Protein AF-A0A966W336-F1 (afdb_monomer_lite)

Sequence (81 aa):
MRQQELMLEKIVHYLRVIHSSSKELWTAQDIADYVSLKKKTVQNSIITKPTFPAPVLLATGGKRWKAKEVKAWQEKQRLAK

Secondary structure (DSSP, 8-state):
-HHHHHHHHHHHHHHHHHHHHHSSEE-HHHHHHHTTS-HHHIIIIITTSTTSPPPEEPTTS-EEEEHHHHHHHHHHHHHT-

Structure (mmCIF, N/CA/C/O backbone):
data_AF-A0A966W336-F1
#
_entry.id   AF-A0A966W336-F1
#
loop_
_atom_site.group_PDB
_atom_site.id
_atom_site.type_symbol
_atom_site.label_atom_id
_atom_site.label_alt_id
_atom_site.label_comp_id
_atom_site.label_asym_id
_atom_site.label_entity_id
_atom_site.label_seq_id
_atom_site.pdbx_PDB_ins_code
_atom_site.Cartn_x
_atom_site.Cartn_y
_atom_site.Cartn_z
_atom_site.occupancy
_atom_site.B_iso_or_equiv
_atom_site.auth_seq_id
_atom_site.auth_comp_id
_atom_site.auth_asym_id
_atom_site.auth_atom_id
_atom_site.pdbx_PDB_model_num
ATOM 1 N N . MET A 1 1 ? 2.443 9.336 -44.051 1.00 59.97 1 MET A N 1
ATOM 2 C CA . MET A 1 1 ? 1.401 8.731 -43.189 1.00 59.97 1 MET A CA 1
ATOM 3 C C . MET A 1 1 ? 1.953 7.640 -42.262 1.00 59.97 1 MET A C 1
ATOM 5 O O . MET A 1 1 ? 1.807 7.810 -41.063 1.00 59.97 1 MET A O 1
ATOM 9 N N . ARG A 1 2 ? 2.717 6.636 -42.736 1.00 73.56 2 ARG A N 1
ATOM 10 C CA . ARG A 1 2 ? 3.292 5.564 -41.872 1.00 73.56 2 ARG A CA 1
ATOM 11 C C . ARG A 1 2 ? 4.142 6.019 -40.671 1.00 73.56 2 ARG A C 1
ATOM 13 O O . ARG A 1 2 ? 4.178 5.340 -39.653 1.00 73.56 2 ARG A O 1
ATOM 20 N N . GLN A 1 3 ? 4.849 7.148 -40.769 1.00 68.75 3 GLN A N 1
ATOM 21 C CA . GLN A 1 3 ? 5.779 7.580 -39.714 1.00 68.75 3 GLN A CA 1
ATOM 22 C C . GLN A 1 3 ? 5.078 8.145 -38.467 1.00 68.75 3 GLN A C 1
ATOM 24 O O . GLN A 1 3 ? 5.619 8.045 -37.369 1.00 68.75 3 GLN A O 1
ATOM 29 N N . GLN A 1 4 ? 3.866 8.690 -38.620 1.00 70.88 4 GLN A N 1
ATOM 30 C CA . GLN A 1 4 ? 3.045 9.137 -37.489 1.00 70.88 4 GLN A CA 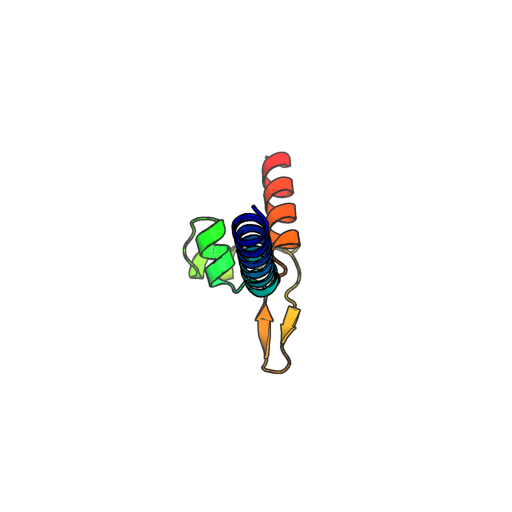1
ATOM 31 C C . GLN A 1 4 ? 2.411 7.948 -36.754 1.00 70.88 4 GLN A C 1
ATOM 33 O O . GLN A 1 4 ? 2.404 7.933 -35.526 1.00 70.88 4 GLN A O 1
ATOM 38 N N . GLU A 1 5 ? 1.969 6.917 -37.480 1.00 82.50 5 GLU A N 1
ATOM 39 C CA . GLU A 1 5 ? 1.423 5.684 -36.890 1.00 82.50 5 GLU A CA 1
ATOM 40 C C . GLU A 1 5 ? 2.482 4.929 -36.074 1.00 82.50 5 GLU A C 1
ATOM 42 O O . GLU A 1 5 ? 2.239 4.566 -34.926 1.00 82.50 5 GLU A O 1
ATOM 47 N N . LEU A 1 6 ? 3.708 4.814 -36.600 1.00 82.38 6 LEU A N 1
ATOM 48 C CA . LEU A 1 6 ? 4.839 4.209 -35.883 1.00 82.38 6 LEU A CA 1
ATOM 49 C C . LEU A 1 6 ? 5.210 4.960 -34.592 1.00 82.38 6 LEU A C 1
ATOM 51 O O . LEU A 1 6 ? 5.661 4.354 -33.619 1.00 82.38 6 LEU A O 1
ATOM 55 N N . MET A 1 7 ? 5.040 6.284 -34.577 1.00 86.50 7 MET A N 1
ATOM 56 C CA . MET A 1 7 ? 5.252 7.115 -33.388 1.00 86.50 7 MET A CA 1
ATOM 57 C C . MET A 1 7 ? 4.172 6.867 -32.332 1.00 86.50 7 MET A C 1
ATOM 59 O O . MET A 1 7 ? 4.493 6.702 -31.155 1.00 86.50 7 MET A O 1
ATOM 63 N N . LEU A 1 8 ? 2.907 6.785 -32.747 1.00 85.81 8 LEU A N 1
ATOM 64 C CA . LEU A 1 8 ? 1.784 6.513 -31.850 1.00 85.81 8 LEU A CA 1
ATOM 65 C C . LEU A 1 8 ? 1.896 5.130 -31.205 1.00 85.81 8 LEU A C 1
ATOM 67 O O . LEU A 1 8 ? 1.735 5.011 -29.991 1.00 85.81 8 LEU A O 1
ATOM 71 N N . GLU A 1 9 ? 2.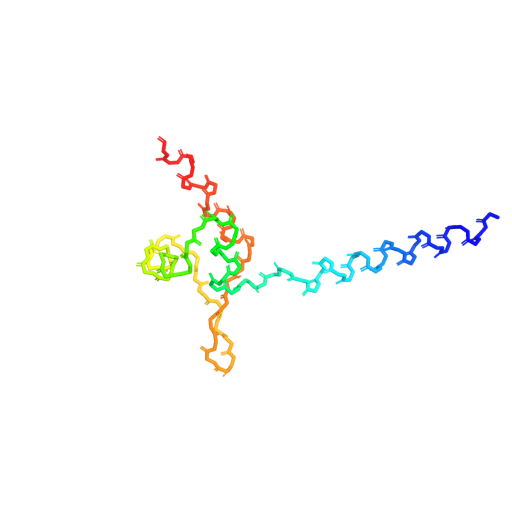249 4.102 -31.976 1.00 90.00 9 GLU A N 1
ATOM 72 C CA . GLU A 1 9 ? 2.438 2.756 -31.429 1.00 90.00 9 GLU A CA 1
ATOM 73 C C . GLU A 1 9 ? 3.576 2.697 -30.410 1.00 90.00 9 GLU A C 1
ATOM 7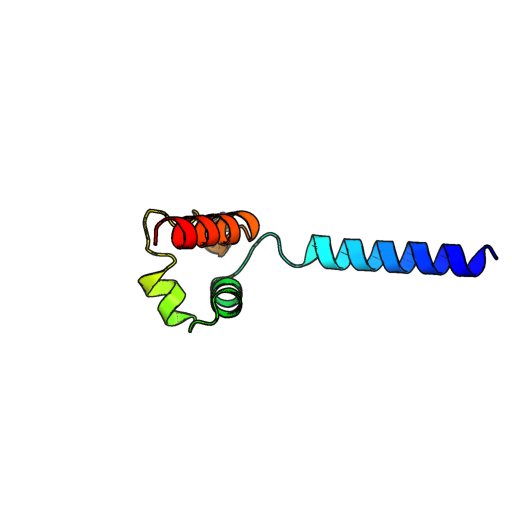5 O O . GLU A 1 9 ? 3.425 2.083 -29.351 1.00 90.00 9 GLU A O 1
ATOM 80 N N . LYS A 1 10 ? 4.690 3.391 -30.674 1.00 87.81 10 LYS A N 1
ATOM 81 C CA . LYS A 1 10 ? 5.794 3.497 -29.713 1.00 87.81 10 LYS A CA 1
ATOM 82 C C . LYS A 1 10 ? 5.356 4.198 -28.435 1.00 87.81 10 LYS A C 1
ATOM 84 O O . LYS A 1 10 ? 5.638 3.691 -27.355 1.00 87.81 10 LYS A O 1
ATOM 89 N N . ILE A 1 11 ? 4.636 5.316 -28.531 1.00 87.69 11 ILE A N 1
ATOM 90 C CA . ILE A 1 11 ? 4.137 6.039 -27.353 1.00 87.69 11 ILE A CA 1
ATOM 91 C C . ILE A 1 11 ? 3.195 5.147 -26.538 1.00 87.69 11 ILE A C 1
ATOM 93 O O . ILE A 1 11 ? 3.370 5.027 -25.329 1.00 87.69 11 ILE A O 1
ATOM 97 N N . VAL A 1 12 ? 2.245 4.459 -27.178 1.00 89.62 12 VAL A N 1
ATOM 98 C CA . VAL A 1 12 ? 1.332 3.529 -26.493 1.00 89.62 12 VAL A CA 1
ATOM 99 C C . VAL A 1 12 ? 2.100 2.376 -25.847 1.00 89.62 12 VAL A C 1
ATOM 101 O O . VAL A 1 12 ? 1.795 2.000 -24.716 1.00 89.62 12 VAL A O 1
ATOM 104 N N . HIS A 1 13 ? 3.113 1.833 -26.522 1.00 83.56 13 HIS A N 1
ATOM 105 C CA . HIS A 1 13 ? 3.976 0.797 -25.965 1.00 83.56 13 HIS A CA 1
ATOM 106 C C . HIS A 1 13 ? 4.725 1.297 -24.723 1.00 83.56 13 HIS A C 1
ATOM 108 O O . HIS A 1 13 ? 4.639 0.667 -23.671 1.00 83.56 13 HIS A O 1
ATOM 114 N N . TYR A 1 14 ? 5.377 2.461 -24.797 1.00 79.81 14 TYR A N 1
ATOM 115 C CA . TYR A 1 14 ? 6.060 3.063 -23.651 1.00 79.81 14 TYR A CA 1
ATOM 116 C C . TYR A 1 14 ? 5.094 3.357 -22.499 1.00 79.81 14 TYR A C 1
ATOM 118 O O . TYR A 1 14 ? 5.400 3.029 -21.356 1.00 79.81 14 TYR A O 1
ATOM 126 N N . LEU A 1 15 ? 3.901 3.887 -22.781 1.00 79.94 15 LEU A N 1
ATOM 127 C CA . LEU A 1 15 ? 2.872 4.118 -21.765 1.00 79.94 15 LEU A CA 1
ATOM 128 C C . LEU A 1 15 ? 2.422 2.813 -21.103 1.00 79.94 15 LEU A C 1
ATOM 130 O O . LEU A 1 15 ? 2.315 2.771 -19.880 1.00 79.94 15 LEU A O 1
ATOM 134 N N . ARG A 1 16 ? 2.214 1.733 -21.871 1.00 73.69 16 ARG A N 1
ATOM 135 C CA . ARG A 1 16 ? 1.885 0.406 -21.322 1.00 73.69 16 ARG A CA 1
ATOM 136 C C . ARG A 1 16 ? 3.010 -0.145 -20.460 1.00 73.69 16 ARG A C 1
ATOM 138 O O . ARG A 1 16 ? 2.725 -0.651 -19.382 1.00 73.69 16 ARG A O 1
ATOM 145 N N . VAL A 1 17 ? 4.264 -0.030 -20.893 1.00 71.06 17 VAL A N 1
ATOM 146 C CA . VAL A 1 17 ? 5.428 -0.492 -20.123 1.00 71.06 17 VAL A CA 1
ATOM 147 C C . VAL A 1 17 ? 5.550 0.298 -18.818 1.00 71.06 17 VAL A C 1
ATOM 149 O O . VAL A 1 17 ? 5.714 -0.301 -17.756 1.00 71.06 17 VAL A O 1
ATOM 152 N N . ILE A 1 18 ? 5.357 1.618 -18.852 1.00 64.56 18 ILE A N 1
ATOM 153 C CA . ILE A 1 18 ? 5.367 2.479 -17.659 1.00 64.56 18 ILE A CA 1
ATOM 154 C C . ILE A 1 18 ? 4.194 2.139 -16.720 1.00 64.56 18 ILE A C 1
ATOM 156 O O . ILE A 1 18 ? 4.372 2.053 -15.503 1.00 64.56 18 ILE A O 1
ATOM 160 N N . HIS A 1 19 ? 2.996 1.883 -17.252 1.00 60.91 19 HIS A N 1
ATOM 161 C CA . HIS A 1 19 ? 1.833 1.485 -16.450 1.00 60.91 19 HIS A CA 1
ATOM 162 C C . HIS A 1 19 ? 1.962 0.074 -15.861 1.00 60.91 19 HIS A C 1
ATOM 164 O O . HIS A 1 19 ? 1.602 -0.138 -14.705 1.00 60.91 19 HIS A O 1
ATOM 170 N N . SER A 1 20 ? 2.491 -0.876 -16.633 1.00 54.31 20 SER A N 1
ATOM 171 C CA . SER A 1 20 ? 2.676 -2.273 -16.226 1.00 54.31 20 SER A CA 1
ATOM 172 C C . SER A 1 20 ? 3.745 -2.410 -15.147 1.00 54.31 20 SER A C 1
ATOM 174 O O . SER A 1 20 ? 3.600 -3.221 -14.240 1.00 54.31 20 SER A O 1
ATOM 176 N N . SER A 1 21 ? 4.813 -1.616 -15.233 1.00 49.81 21 SER A N 1
ATOM 177 C CA . SER A 1 21 ? 5.957 -1.714 -14.319 1.00 49.81 21 SER A CA 1
ATOM 178 C C . SER A 1 21 ? 5.754 -0.938 -13.018 1.00 49.81 21 SER A C 1
ATOM 180 O O . SER A 1 21 ? 6.453 -1.195 -12.041 1.00 49.81 21 SER A O 1
ATOM 182 N N . SER A 1 22 ? 4.838 0.039 -12.983 1.00 51.44 22 SER A N 1
ATOM 183 C CA . SER A 1 22 ? 4.850 1.024 -11.898 1.00 51.44 22 SER A CA 1
ATOM 184 C C . SER A 1 22 ? 4.064 0.660 -10.639 1.00 51.44 22 SER A C 1
ATOM 186 O O . SER A 1 22 ? 4.470 1.140 -9.586 1.00 51.44 22 SER A O 1
ATOM 188 N N . LYS A 1 23 ? 2.960 -0.112 -10.646 1.00 60.25 23 LYS A N 1
ATOM 189 C CA . LYS A 1 23 ? 2.072 -0.123 -9.451 1.00 60.25 23 LYS A CA 1
ATOM 190 C C . LYS A 1 23 ? 1.260 -1.395 -9.171 1.00 60.25 23 LYS A C 1
ATOM 192 O O . LYS A 1 23 ? 0.133 -1.284 -8.693 1.00 60.25 23 LYS A O 1
ATOM 197 N N . GLU A 1 24 ? 1.783 -2.600 -9.390 1.00 76.88 24 GLU A N 1
ATOM 198 C CA . GLU A 1 24 ? 1.100 -3.788 -8.837 1.00 76.88 24 GLU A CA 1
ATOM 199 C C . GLU A 1 24 ? 1.320 -3.932 -7.332 1.00 76.88 24 GLU A C 1
ATOM 201 O O . GLU A 1 24 ? 0.369 -4.204 -6.602 1.00 76.88 24 GLU A O 1
ATOM 206 N N . LEU A 1 25 ? 2.546 -3.697 -6.860 1.00 85.75 25 LEU A N 1
ATOM 207 C CA . LEU A 1 25 ? 2.948 -3.897 -5.472 1.00 85.75 25 LEU A CA 1
ATOM 208 C C . LEU A 1 25 ? 3.314 -2.570 -4.799 1.00 85.75 25 LEU A C 1
ATOM 210 O O . LEU A 1 25 ? 4.390 -2.019 -5.004 1.00 85.75 25 LEU A O 1
ATOM 214 N N . TRP A 1 26 ? 2.415 -2.079 -3.959 1.00 91.19 26 TRP A N 1
ATOM 215 C CA . TRP A 1 26 ? 2.557 -0.871 -3.161 1.00 91.19 26 TRP A CA 1
ATOM 216 C C . TRP A 1 26 ? 3.375 -1.089 -1.895 1.00 91.19 26 TRP A C 1
ATOM 218 O O . TRP A 1 26 ? 3.286 -2.110 -1.210 1.00 91.19 26 TRP A O 1
ATOM 228 N N . THR A 1 27 ? 4.168 -0.082 -1.561 1.00 91.00 27 THR A N 1
ATOM 229 C CA . THR A 1 27 ? 4.789 0.092 -0.255 1.00 91.00 27 THR A CA 1
ATOM 230 C C . THR A 1 27 ? 3.767 0.647 0.749 1.00 91.00 27 THR A C 1
ATOM 232 O O . THR A 1 27 ? 2.70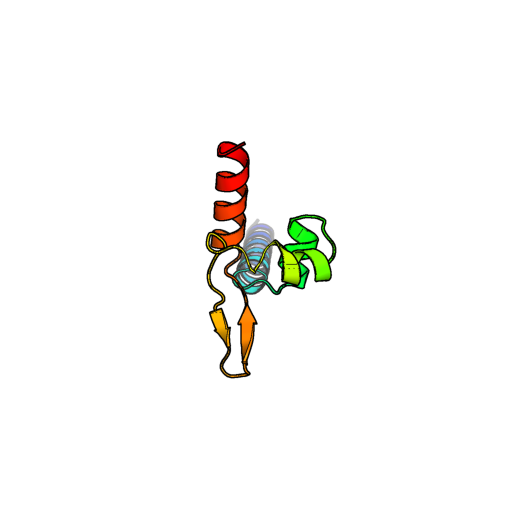3 1.142 0.380 1.00 91.00 27 THR A O 1
ATOM 235 N N . ALA A 1 28 ? 4.113 0.650 2.040 1.00 91.12 28 ALA A N 1
ATOM 236 C CA . ALA A 1 28 ? 3.321 1.374 3.038 1.00 91.12 28 ALA A CA 1
ATOM 237 C C . ALA A 1 28 ? 3.266 2.892 2.769 1.00 91.12 28 ALA A C 1
ATOM 239 O O . ALA A 1 28 ? 2.316 3.540 3.199 1.00 91.12 28 ALA A O 1
ATOM 240 N N . GLN A 1 29 ? 4.267 3.451 2.076 1.00 89.62 29 GLN A N 1
ATOM 241 C CA . GLN A 1 29 ? 4.262 4.859 1.679 1.00 89.62 29 GLN A CA 1
ATOM 242 C C . GLN A 1 29 ? 3.281 5.098 0.528 1.00 89.62 29 GLN A C 1
ATOM 244 O O . GLN A 1 29 ? 2.470 6.003 0.633 1.00 89.62 29 GLN A O 1
ATOM 249 N N . ASP A 1 30 ? 3.256 4.234 -0.489 1.00 91.00 30 ASP A N 1
ATOM 250 C CA . ASP A 1 30 ? 2.307 4.362 -1.606 1.00 91.00 30 ASP A CA 1
ATOM 251 C C . ASP A 1 30 ? 0.855 4.278 -1.124 1.00 91.00 30 ASP A C 1
ATOM 253 O O . ASP A 1 30 ? -0.008 5.012 -1.600 1.00 91.00 30 ASP A O 1
ATOM 257 N N . ILE A 1 31 ? 0.582 3.401 -0.149 1.00 91.12 31 ILE A N 1
ATOM 258 C CA . ILE A 1 31 ? -0.735 3.325 0.493 1.00 91.12 31 ILE A CA 1
ATOM 259 C C . ILE A 1 31 ? -1.046 4.642 1.208 1.00 91.12 31 ILE A C 1
ATOM 261 O O . ILE A 1 31 ? -2.158 5.142 1.082 1.00 91.12 31 ILE A O 1
ATOM 265 N N . ALA A 1 32 ? -0.082 5.197 1.948 1.00 92.38 32 ALA A N 1
ATOM 266 C CA . ALA A 1 32 ? -0.229 6.452 2.681 1.00 92.38 32 ALA A CA 1
ATOM 267 C C . ALA A 1 32 ? -0.515 7.638 1.759 1.00 92.38 32 ALA A C 1
ATOM 269 O O . ALA A 1 32 ? -1.450 8.393 2.023 1.00 92.38 32 ALA A O 1
ATOM 270 N N . ASP A 1 33 ? 0.210 7.732 0.648 1.00 91.38 33 ASP A N 1
ATOM 271 C CA . ASP A 1 33 ? -0.001 8.754 -0.372 1.00 91.38 33 ASP A CA 1
ATOM 272 C C . ASP A 1 33 ? -1.384 8.589 -1.020 1.00 91.38 33 ASP A C 1
ATOM 274 O O . ASP A 1 33 ? -2.122 9.560 -1.175 1.00 91.38 33 ASP A O 1
ATOM 278 N N . TYR A 1 34 ? -1.788 7.349 -1.319 1.00 90.00 34 TYR A N 1
ATOM 279 C CA . TYR A 1 34 ? -3.091 7.056 -1.917 1.00 90.00 34 TYR A CA 1
ATOM 280 C C . TYR A 1 34 ? -4.272 7.435 -1.013 1.00 90.00 34 TYR A C 1
ATOM 282 O O . TYR A 1 34 ? -5.238 8.030 -1.484 1.00 90.00 34 TYR A O 1
ATOM 290 N N . VAL A 1 35 ? -4.201 7.123 0.284 1.00 88.56 35 VAL A N 1
ATOM 291 C CA . VAL A 1 35 ? -5.270 7.455 1.243 1.00 88.56 35 VAL A CA 1
ATOM 292 C C . VAL A 1 35 ? -5.111 8.851 1.860 1.00 88.56 35 VAL A C 1
ATOM 294 O O . VAL A 1 35 ? -5.910 9.227 2.713 1.00 88.56 35 VAL A O 1
ATOM 297 N N . SER A 1 36 ? -4.089 9.614 1.448 1.00 90.38 36 SER A N 1
ATOM 298 C CA . SER A 1 36 ? -3.752 10.945 1.977 1.00 90.38 36 SER A CA 1
ATOM 299 C C . SER A 1 36 ? -3.585 10.980 3.505 1.00 90.38 36 SER A C 1
ATOM 301 O O . SER A 1 36 ? -4.035 11.902 4.183 1.00 90.38 36 SER A O 1
ATOM 303 N N . LEU A 1 37 ? -2.922 9.964 4.068 1.00 91.31 37 LEU A N 1
ATOM 304 C CA . LEU A 1 37 ? -2.595 9.881 5.495 1.00 91.31 37 LEU A CA 1
ATOM 305 C C . LEU A 1 37 ? -1.086 9.810 5.715 1.00 91.31 37 LEU A C 1
ATOM 307 O O . LEU A 1 37 ? -0.308 9.481 4.827 1.00 91.31 37 LEU A O 1
ATOM 311 N N . LYS A 1 38 ? -0.648 10.058 6.952 1.00 92.56 38 LYS A N 1
ATOM 312 C CA . LYS A 1 38 ? 0.753 9.845 7.333 1.00 92.56 38 LYS A CA 1
ATOM 313 C C . LYS A 1 38 ? 1.079 8.349 7.326 1.00 92.56 38 LYS A C 1
ATOM 315 O O . LYS A 1 38 ? 0.314 7.540 7.853 1.00 92.56 38 LYS A O 1
ATOM 320 N N . LYS A 1 39 ? 2.278 7.987 6.855 1.00 92.81 39 LYS A N 1
ATOM 321 C CA . LYS A 1 39 ? 2.793 6.602 6.856 1.00 92.81 39 LYS A CA 1
ATOM 322 C C . LYS A 1 39 ? 2.631 5.897 8.208 1.00 92.81 39 LYS A C 1
ATOM 324 O O . LYS A 1 39 ? 2.203 4.749 8.253 1.00 92.81 39 LYS A O 1
ATOM 329 N N . LYS A 1 40 ? 2.915 6.598 9.313 1.00 94.00 40 LYS A N 1
ATOM 330 C CA . LYS A 1 40 ? 2.768 6.067 10.681 1.00 94.00 40 LYS A CA 1
ATOM 331 C C . LYS A 1 40 ? 1.322 5.661 10.995 1.00 94.00 40 LYS A C 1
ATOM 333 O O . LYS A 1 40 ? 1.094 4.611 11.584 1.00 94.00 40 LYS A O 1
ATOM 338 N N . THR A 1 41 ? 0.348 6.459 10.562 1.00 92.00 41 THR A N 1
ATOM 339 C CA . THR A 1 41 ? -1.081 6.151 10.713 1.00 92.00 41 THR A CA 1
ATOM 340 C C . THR A 1 41 ? -1.459 4.919 9.901 1.00 92.00 41 THR A C 1
ATOM 342 O O . THR A 1 41 ? -2.157 4.042 10.401 1.00 92.00 41 THR A O 1
ATOM 345 N N . VAL A 1 42 ? -0.949 4.798 8.674 1.00 92.38 42 VAL A N 1
ATOM 346 C CA . VAL A 1 42 ? -1.198 3.614 7.844 1.00 92.38 42 VAL A CA 1
ATOM 347 C C . VAL A 1 42 ? -0.623 2.350 8.484 1.00 92.38 42 VAL A C 1
ATOM 349 O O . VAL A 1 42 ? -1.321 1.342 8.578 1.00 92.38 42 VAL A O 1
ATOM 352 N N . GLN A 1 43 ? 0.612 2.411 8.983 1.00 92.06 43 GLN A N 1
ATOM 353 C CA . GLN A 1 43 ? 1.269 1.276 9.636 1.00 92.06 43 GLN A CA 1
ATOM 354 C C . GLN A 1 43 ? 0.564 0.837 10.920 1.00 92.06 43 GLN A C 1
ATOM 356 O O . GLN A 1 43 ? 0.423 -0.360 11.139 1.00 92.06 43 GLN A O 1
ATOM 361 N N . ASN A 1 44 ? 0.100 1.782 11.739 1.00 92.06 44 ASN A N 1
ATOM 362 C CA . ASN A 1 44 ? -0.468 1.467 13.050 1.00 92.06 44 ASN A CA 1
ATOM 363 C C . ASN A 1 44 ? -1.971 1.170 13.013 1.00 92.06 44 ASN A C 1
ATOM 365 O O . ASN A 1 44 ? -2.458 0.420 13.856 1.00 92.06 44 ASN A O 1
ATOM 369 N N . SER A 1 45 ? -2.712 1.769 12.078 1.00 88.69 45 SER A N 1
ATOM 370 C CA . SER A 1 45 ? -4.182 1.799 12.126 1.00 88.69 45 SER A CA 1
ATOM 371 C C . SER A 1 45 ? -4.874 1.255 10.880 1.00 88.69 45 SER A C 1
ATOM 373 O O . SER A 1 45 ? -6.070 0.975 10.944 1.00 88.69 45 SER A O 1
ATOM 375 N N . ILE A 1 46 ? -4.180 1.137 9.743 1.00 90.88 46 ILE A N 1
ATOM 376 C CA . ILE A 1 46 ? -4.771 0.598 8.507 1.00 90.88 46 ILE A CA 1
ATOM 377 C C . ILE A 1 46 ? -4.285 -0.823 8.256 1.00 90.88 46 ILE A C 1
ATOM 379 O O . ILE A 1 46 ? -5.103 -1.734 8.196 1.00 90.88 46 ILE A O 1
ATOM 383 N N . ILE A 1 47 ? -2.970 -1.024 8.166 1.00 91.38 47 ILE A N 1
ATOM 384 C CA . ILE A 1 47 ? -2.372 -2.326 7.830 1.00 91.38 47 ILE A CA 1
ATOM 385 C C . ILE A 1 47 ? -2.634 -3.374 8.924 1.00 91.38 47 ILE A C 1
ATOM 387 O O . ILE A 1 47 ? -2.656 -4.568 8.649 1.00 91.38 47 ILE A O 1
ATOM 391 N N . THR A 1 48 ? -2.855 -2.934 10.162 1.00 91.44 48 THR A N 1
ATOM 392 C CA . THR A 1 48 ? -3.176 -3.788 11.315 1.00 91.44 48 THR A CA 1
ATOM 393 C C . THR A 1 48 ? -4.627 -4.259 11.343 1.00 91.44 48 THR A C 1
ATOM 395 O O . THR A 1 48 ? -4.960 -5.130 12.145 1.00 91.44 48 THR A O 1
ATOM 398 N N . LYS A 1 49 ? -5.512 -3.705 10.502 1.00 89.31 49 LYS A N 1
ATOM 399 C CA . LYS A 1 49 ? -6.914 -4.126 10.485 1.00 89.31 49 LYS A CA 1
ATOM 400 C C . LYS A 1 49 ? -7.014 -5.558 9.952 1.00 89.31 49 LYS A C 1
ATOM 402 O O . LYS A 1 49 ? -6.471 -5.833 8.885 1.00 89.31 49 LYS A O 1
ATOM 407 N N . PRO A 1 50 ? -7.782 -6.447 10.605 1.00 88.25 50 PRO A N 1
ATOM 408 C CA . PRO A 1 50 ? -7.915 -7.839 10.169 1.00 88.25 50 PRO A CA 1
ATOM 409 C C . PRO A 1 50 ? -8.581 -7.970 8.793 1.00 88.25 50 PRO A C 1
ATOM 411 O O . PRO A 1 50 ? -8.405 -8.966 8.104 1.00 88.25 50 PRO A O 1
ATOM 414 N N . THR A 1 51 ? -9.340 -6.955 8.378 1.00 89.31 51 THR A N 1
ATOM 415 C CA . THR A 1 51 ? -9.987 -6.903 7.063 1.00 89.31 51 THR A CA 1
ATOM 416 C C . THR A 1 51 ? -9.086 -6.338 5.967 1.00 89.31 51 THR A C 1
ATOM 418 O O . THR A 1 51 ? -9.484 -6.351 4.803 1.00 89.31 51 THR A O 1
ATOM 421 N N . PHE A 1 52 ? -7.913 -5.798 6.314 1.00 92.12 52 PHE A N 1
ATOM 422 C CA . PHE A 1 52 ? -6.988 -5.207 5.353 1.00 92.12 52 PHE A CA 1
ATOM 423 C C . PHE A 1 52 ? -6.265 -6.299 4.541 1.00 92.12 52 PHE A C 1
ATOM 425 O O . PHE A 1 52 ? -5.996 -7.373 5.080 1.00 92.12 52 PHE A O 1
ATOM 432 N N . PRO A 1 53 ? -5.927 -6.055 3.258 1.00 92.69 53 PRO A N 1
ATOM 433 C CA . PRO A 1 53 ? -5.248 -7.046 2.428 1.00 92.69 53 PRO A CA 1
ATOM 434 C C . PRO A 1 53 ? -3.929 -7.553 3.019 1.00 92.69 53 PRO A C 1
ATOM 436 O O . PRO A 1 53 ? -3.118 -6.785 3.549 1.00 92.69 53 PRO A O 1
ATOM 439 N N . ALA A 1 54 ? -3.693 -8.856 2.869 1.00 91.38 54 ALA A N 1
ATOM 440 C CA . ALA A 1 54 ? -2.466 -9.491 3.323 1.00 91.38 54 ALA A CA 1
ATOM 441 C C . ALA A 1 54 ? -1.249 -8.982 2.523 1.00 91.38 54 ALA A C 1
ATOM 443 O O . ALA A 1 54 ? -1.339 -8.783 1.307 1.00 91.38 54 ALA A O 1
ATOM 444 N N . PRO A 1 55 ? -0.094 -8.767 3.176 1.00 92.12 55 PRO A N 1
ATOM 445 C CA . PRO A 1 55 ? 1.113 -8.372 2.473 1.00 92.12 55 PRO A CA 1
ATOM 446 C C . PRO A 1 55 ? 1.687 -9.536 1.661 1.00 92.12 55 PRO A C 1
ATOM 448 O O . PRO A 1 55 ? 1.777 -10.668 2.132 1.00 92.12 55 PRO A O 1
ATOM 451 N N . VAL A 1 56 ? 2.193 -9.218 0.477 1.00 88.69 56 VAL A N 1
ATOM 452 C CA . VAL A 1 56 ? 3.159 -10.039 -0.246 1.00 88.69 56 VAL A CA 1
ATOM 453 C C . VAL A 1 56 ? 4.522 -9.856 0.418 1.00 88.69 56 VAL A C 1
ATOM 455 O O . VAL A 1 56 ? 5.042 -8.738 0.511 1.00 88.69 56 VAL A O 1
ATOM 458 N N . LEU A 1 57 ? 5.086 -10.961 0.903 1.00 89.25 57 LEU A N 1
ATOM 459 C CA . LEU A 1 57 ? 6.429 -11.005 1.471 1.00 89.25 57 LEU A CA 1
ATOM 460 C C . LEU A 1 57 ? 7.446 -11.170 0.345 1.00 89.25 57 LEU A C 1
ATOM 462 O O . LEU A 1 57 ? 7.376 -12.114 -0.439 1.00 89.25 57 LEU A O 1
ATOM 466 N N . LEU A 1 58 ? 8.392 -10.241 0.265 1.00 82.12 58 LEU A N 1
ATOM 467 C CA . LEU A 1 58 ? 9.554 -10.371 -0.606 1.00 82.12 58 LEU A CA 1
ATOM 468 C C . LEU A 1 58 ? 10.582 -11.294 0.056 1.00 82.12 58 LEU A C 1
ATOM 470 O O . LEU A 1 58 ? 10.685 -11.327 1.282 1.00 82.12 58 LEU A O 1
ATOM 474 N N . ALA A 1 59 ? 11.406 -11.970 -0.746 1.00 81.12 59 ALA A N 1
ATOM 475 C CA . ALA A 1 59 ? 12.490 -12.823 -0.245 1.00 81.12 59 ALA A CA 1
ATOM 476 C C . ALA A 1 59 ? 13.475 -12.074 0.681 1.00 81.12 59 ALA A C 1
ATOM 478 O O . ALA A 1 59 ? 14.102 -12.676 1.542 1.00 81.12 59 ALA A O 1
ATOM 479 N N . THR A 1 60 ? 13.566 -10.746 0.549 1.00 83.38 60 THR A N 1
ATOM 480 C CA . THR A 1 60 ? 14.382 -9.857 1.393 1.00 83.38 60 THR A CA 1
ATOM 481 C C . THR A 1 60 ? 13.715 -9.454 2.717 1.00 83.38 60 THR A C 1
ATOM 483 O O . THR A 1 60 ? 14.256 -8.630 3.449 1.00 83.38 60 THR A O 1
ATOM 486 N N . GLY A 1 61 ? 12.518 -9.968 3.026 1.00 80.94 61 GLY A N 1
ATOM 487 C CA . GLY A 1 61 ? 11.748 -9.627 4.231 1.00 80.94 61 GLY A CA 1
ATOM 488 C C . GLY A 1 61 ? 10.906 -8.348 4.117 1.00 80.94 61 GLY A C 1
ATOM 489 O O . GLY A 1 61 ? 10.173 -7.991 5.041 1.00 80.94 61 GLY A O 1
ATOM 490 N N . GLY A 1 62 ? 10.963 -7.653 2.976 1.00 85.50 62 GLY A N 1
ATOM 491 C CA . GLY A 1 62 ? 10.126 -6.486 2.706 1.00 85.50 62 GLY A CA 1
ATOM 492 C C . GLY A 1 62 ? 8.649 -6.852 2.530 1.00 85.50 62 GLY A C 1
ATOM 493 O O . GLY A 1 62 ? 8.318 -7.825 1.856 1.00 85.50 62 GLY A O 1
ATOM 494 N N . LYS A 1 63 ? 7.749 -6.036 3.091 1.00 90.06 63 LYS A N 1
ATOM 495 C CA . LYS A 1 63 ? 6.296 -6.157 2.884 1.00 90.06 63 LYS A CA 1
ATOM 496 C C . LYS A 1 63 ? 5.828 -5.235 1.760 1.00 90.06 63 LYS A C 1
ATOM 498 O O . LYS A 1 63 ? 6.158 -4.041 1.737 1.00 90.06 63 LYS A O 1
ATOM 503 N N . ARG A 1 64 ? 5.043 -5.793 0.842 1.00 90.94 64 ARG A N 1
ATOM 504 C CA . ARG A 1 64 ? 4.354 -5.077 -0.236 1.00 90.94 64 ARG A CA 1
ATOM 505 C C . ARG A 1 64 ? 2.884 -5.469 -0.272 1.00 90.94 64 ARG A C 1
ATOM 507 O O . ARG A 1 64 ? 2.531 -6.544 0.186 1.00 90.94 64 ARG A O 1
ATOM 514 N N . TRP A 1 65 ? 2.031 -4.630 -0.839 1.00 92.69 65 TRP A N 1
ATOM 515 C CA . TRP A 1 65 ? 0.597 -4.898 -0.961 1.00 92.69 65 TRP A CA 1
ATOM 516 C C . TRP A 1 65 ? 0.144 -4.761 -2.393 1.00 92.69 65 TRP A C 1
ATOM 518 O O . TRP A 1 65 ? 0.582 -3.856 -3.093 1.00 92.69 65 TRP A O 1
ATOM 528 N N . LYS A 1 66 ? -0.778 -5.614 -2.827 1.00 91.00 66 LYS A N 1
ATOM 529 C CA . LYS A 1 66 ? -1.349 -5.466 -4.159 1.00 91.00 66 LYS A CA 1
ATOM 530 C C . LYS A 1 66 ? -2.234 -4.227 -4.210 1.00 91.00 66 L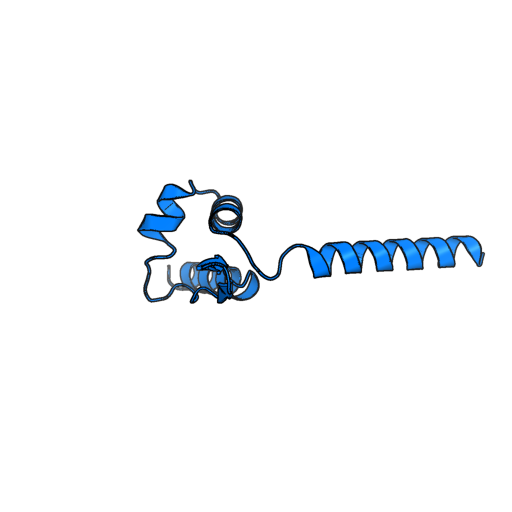YS A C 1
ATOM 532 O O . LYS A 1 66 ? -3.231 -4.138 -3.494 1.00 91.00 66 LYS A O 1
ATOM 537 N N . ALA A 1 67 ? -1.916 -3.293 -5.100 1.00 90.56 67 ALA A N 1
ATOM 538 C CA . ALA A 1 67 ? -2.657 -2.042 -5.260 1.00 90.56 67 ALA A CA 1
ATOM 539 C C . ALA A 1 67 ? -4.159 -2.275 -5.484 1.00 90.56 67 ALA A C 1
ATOM 541 O O . ALA A 1 67 ? -5.006 -1.589 -4.912 1.00 90.56 67 ALA A O 1
ATOM 542 N N . LYS A 1 68 ? -4.496 -3.283 -6.298 1.00 89.38 68 LYS A N 1
ATOM 543 C CA . LYS A 1 68 ? -5.879 -3.661 -6.612 1.00 89.38 68 LYS A CA 1
ATOM 544 C C . LYS A 1 68 ? -6.671 -4.060 -5.363 1.00 89.38 68 LYS A C 1
ATOM 546 O O . LYS A 1 68 ? -7.822 -3.660 -5.222 1.00 89.38 68 LYS A O 1
ATOM 551 N N . GLU A 1 69 ? -6.053 -4.810 -4.454 1.00 90.94 69 GLU A N 1
ATOM 552 C CA . GLU A 1 69 ? -6.701 -5.280 -3.226 1.00 90.94 69 GLU A CA 1
ATOM 553 C C . GLU A 1 69 ? -6.904 -4.135 -2.234 1.00 90.94 69 GLU A C 1
ATOM 555 O O . GLU A 1 69 ? -7.974 -4.023 -1.641 1.00 90.94 69 GLU A O 1
ATOM 560 N N . VAL A 1 70 ? -5.917 -3.241 -2.106 1.00 91.56 70 VAL A N 1
ATOM 561 C CA . VAL A 1 70 ? -6.018 -2.055 -1.237 1.00 91.56 70 VAL A CA 1
ATOM 562 C C . VAL A 1 70 ? -7.150 -1.135 -1.700 1.00 91.56 70 VAL A C 1
ATOM 564 O O . VAL A 1 70 ? -7.969 -0.711 -0.884 1.00 91.56 70 VAL A O 1
ATOM 567 N N . LYS A 1 71 ? -7.254 -0.879 -3.010 1.00 90.94 71 LYS A N 1
ATOM 568 C CA . LYS A 1 71 ? -8.352 -0.090 -3.595 1.00 90.94 71 LYS A CA 1
ATOM 569 C C . LYS A 1 71 ? -9.718 -0.741 -3.368 1.00 90.94 71 LYS A C 1
ATOM 571 O O . LYS A 1 71 ? -10.657 -0.071 -2.949 1.00 90.94 71 LYS A O 1
ATOM 576 N N . ALA A 1 72 ? -9.826 -2.050 -3.607 1.00 91.00 72 ALA A N 1
ATOM 577 C CA . ALA A 1 72 ? -11.070 -2.788 -3.396 1.00 91.00 72 ALA A CA 1
ATOM 578 C C . ALA A 1 72 ? -11.500 -2.783 -1.921 1.00 91.00 72 ALA A C 1
ATOM 580 O O . ALA A 1 72 ? -12.684 -2.649 -1.618 1.00 91.00 72 ALA A O 1
ATOM 581 N N . TRP A 1 73 ? -10.545 -2.902 -0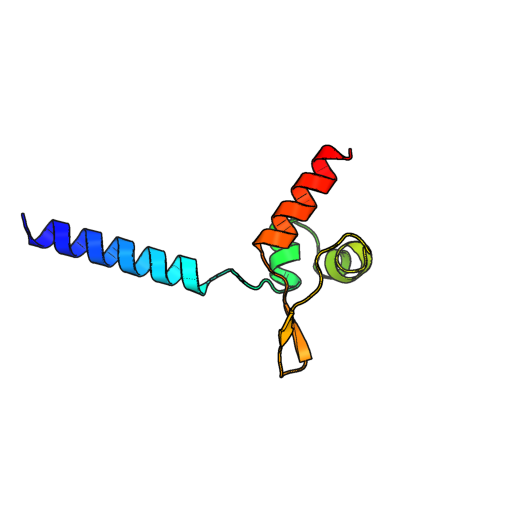.995 1.00 92.50 73 TRP A N 1
ATOM 582 C CA . TRP A 1 73 ? -10.812 -2.779 0.433 1.00 92.50 73 TRP A CA 1
ATOM 583 C C . TRP A 1 73 ? -11.352 -1.392 0.788 1.00 92.50 73 TRP A C 1
ATOM 585 O O . TRP A 1 73 ? -12.358 -1.306 1.488 1.00 92.50 73 TRP A O 1
ATOM 595 N N . GLN A 1 74 ? -10.741 -0.317 0.280 1.00 90.12 74 GLN A N 1
ATOM 596 C CA . GLN A 1 74 ? -11.205 1.043 0.559 1.00 90.12 74 GLN A CA 1
ATOM 597 C C . GLN A 1 74 ? -12.646 1.265 0.085 1.00 90.12 74 GLN A C 1
ATOM 599 O O . GLN A 1 74 ? -13.445 1.830 0.828 1.00 90.12 74 GLN A O 1
ATOM 604 N N . GLU A 1 75 ? -12.999 0.785 -1.109 1.00 89.56 75 GLU A N 1
ATOM 605 C CA . GLU A 1 75 ? -14.370 0.907 -1.615 1.00 89.56 75 GLU A CA 1
ATOM 606 C C . GLU A 1 75 ? -15.371 0.149 -0.727 1.00 89.56 75 GLU A C 1
ATOM 608 O O . GLU A 1 75 ? -16.432 0.676 -0.397 1.00 89.56 75 GLU A O 1
ATOM 613 N N . LYS A 1 76 ? -15.005 -1.039 -0.224 1.00 88.38 76 LYS A N 1
ATOM 614 C CA . LYS A 1 76 ? -15.827 -1.760 0.765 1.00 88.38 76 LYS A CA 1
ATOM 615 C C . LYS A 1 76 ? -15.995 -0.976 2.068 1.00 88.38 76 LYS A C 1
ATOM 617 O O . LYS A 1 76 ? -17.084 -0.967 2.628 1.00 88.38 76 LYS A O 1
ATOM 622 N N . GLN A 1 77 ? -14.940 -0.318 2.556 1.00 85.81 77 GLN A N 1
ATOM 623 C CA . GLN A 1 77 ? -15.024 0.515 3.763 1.00 85.81 77 GLN A CA 1
ATOM 624 C C . GLN A 1 77 ? -15.913 1.748 3.560 1.00 85.81 77 GLN A C 1
ATOM 626 O O . GLN A 1 77 ? -16.532 2.202 4.515 1.00 85.81 77 GLN A O 1
ATOM 631 N N . ARG A 1 78 ? -15.980 2.286 2.335 1.00 79.31 78 ARG A N 1
ATOM 632 C CA . ARG A 1 78 ? -16.877 3.394 1.990 1.00 79.31 78 ARG A CA 1
ATOM 633 C C . ARG A 1 78 ? -18.344 2.963 2.004 1.00 79.31 78 ARG A C 1
ATOM 635 O O . ARG A 1 78 ? -19.162 3.710 2.511 1.00 79.31 78 ARG A O 1
ATOM 642 N N . LEU A 1 79 ? -18.659 1.788 1.455 1.00 70.06 79 LEU A N 1
ATOM 643 C CA . LEU A 1 79 ? -20.029 1.254 1.396 1.00 70.06 79 LEU A CA 1
ATOM 644 C C . LEU A 1 79 ? -20.551 0.754 2.750 1.00 70.06 79 LEU A C 1
ATOM 646 O O . LEU A 1 79 ? -21.756 0.672 2.949 1.00 70.06 79 LEU A O 1
ATOM 650 N N . ALA A 1 80 ? -19.654 0.392 3.667 1.00 65.31 80 ALA A N 1
ATOM 651 C CA . ALA A 1 80 ? -20.001 -0.032 5.022 1.00 65.31 80 ALA A CA 1
ATOM 652 C C . ALA A 1 80 ? -20.268 1.143 5.988 1.00 65.31 80 ALA A C 1
ATOM 654 O O . ALA A 1 80 ? -20.442 0.908 7.184 1.00 65.31 80 ALA A O 1
ATOM 655 N N . LYS A 1 81 ? -20.231 2.385 5.492 1.00 50.91 81 LYS A N 1
ATOM 656 C CA . LYS A 1 81 ? -20.381 3.622 6.259 1.00 50.91 81 LYS A CA 1
ATOM 657 C C . LYS A 1 81 ? -21.656 4.342 5.849 1.00 50.91 81 LYS A C 1
ATOM 659 O O . LYS A 1 81 ? -22.290 4.911 6.761 1.00 50.91 81 LYS A O 1
#

Foldseek 3Di:
DVVVVVVVVVVVVVVCVCVVPPAQWAALVNLCVVVVHDSVCCVPPPCPDPLQADFDQDPVRGTIGGPVRRVVSVVVVVVVD

pLDDT: mean 84.0, std 11.18, range [49.81, 94.0]

Radius of gyration: 17.42 Å; chains: 1; bounding box: 35×24×56 Å